Protein AF-A0A7S3I6U4-F1 (afdb_monomer_lite)

Structure (mmCIF, N/CA/C/O backbone):
data_AF-A0A7S3I6U4-F1
#
_entry.id   AF-A0A7S3I6U4-F1
#
loop_
_atom_site.group_PDB
_atom_site.id
_atom_site.type_symbol
_atom_site.label_atom_id
_atom_site.label_alt_id
_atom_site.label_comp_id
_atom_site.label_asym_id
_atom_site.label_entity_id
_atom_site.label_seq_id
_atom_site.pdbx_PDB_ins_code
_atom_site.Cartn_x
_atom_site.Cartn_y
_atom_site.Cartn_z
_atom_site.occupancy
_atom_site.B_iso_or_equiv
_atom_site.auth_seq_id
_atom_site.auth_comp_id
_atom_site.auth_asym_id
_atom_site.auth_atom_id
_atom_site.pdbx_PDB_model_num
ATOM 1 N N . GLN A 1 1 ? 22.458 -13.973 -32.926 1.00 53.72 1 GLN A N 1
ATOM 2 C CA . GLN A 1 1 ? 21.016 -14.304 -32.856 1.00 53.72 1 GLN A CA 1
ATOM 3 C C . GLN A 1 1 ? 20.580 -14.826 -31.483 1.00 53.72 1 GLN A C 1
ATOM 5 O O . GLN A 1 1 ? 19.809 -14.136 -30.838 1.00 53.72 1 GLN A O 1
ATOM 10 N N . MET A 1 2 ? 21.069 -15.968 -30.968 1.00 37.53 2 MET A N 1
ATOM 11 C CA . MET A 1 2 ? 20.664 -16.450 -29.623 1.00 37.53 2 MET A CA 1
ATOM 12 C C . MET A 1 2 ? 21.196 -15.577 -28.468 1.00 37.53 2 MET A C 1
ATOM 14 O O . MET A 1 2 ? 20.478 -15.304 -27.516 1.00 37.53 2 MET A O 1
ATOM 18 N N . LYS A 1 3 ? 22.441 -15.091 -28.573 1.00 44.31 3 LYS A N 1
ATOM 19 C CA . LYS A 1 3 ? 23.032 -14.153 -27.602 1.00 44.31 3 LYS A CA 1
ATOM 20 C C . LYS A 1 3 ? 22.334 -12.788 -27.605 1.00 44.31 3 LYS A C 1
ATOM 22 O O . LYS A 1 3 ? 22.143 -12.222 -26.539 1.00 44.31 3 LYS A O 1
ATOM 27 N N . ASP A 1 4 ? 21.890 -12.324 -28.772 1.00 45.97 4 ASP A N 1
ATOM 28 C CA . ASP A 1 4 ? 21.165 -11.053 -28.923 1.00 45.97 4 ASP A CA 1
ATOM 29 C C . ASP A 1 4 ? 19.728 -11.163 -28.396 1.00 45.97 4 ASP A C 1
ATOM 31 O O . ASP A 1 4 ? 19.246 -10.251 -27.738 1.00 45.97 4 ASP A O 1
ATOM 35 N N . LEU A 1 5 ? 19.072 -12.315 -28.587 1.00 40.16 5 LEU A N 1
ATOM 36 C CA . LEU A 1 5 ? 17.789 -12.617 -27.945 1.00 40.16 5 LEU A CA 1
ATOM 37 C C . LEU A 1 5 ? 17.926 -12.659 -26.421 1.00 40.16 5 LEU A C 1
ATOM 39 O O . LEU A 1 5 ? 17.099 -12.082 -25.732 1.00 40.16 5 LEU A O 1
ATOM 43 N N . ILE A 1 6 ? 18.983 -13.276 -25.882 1.0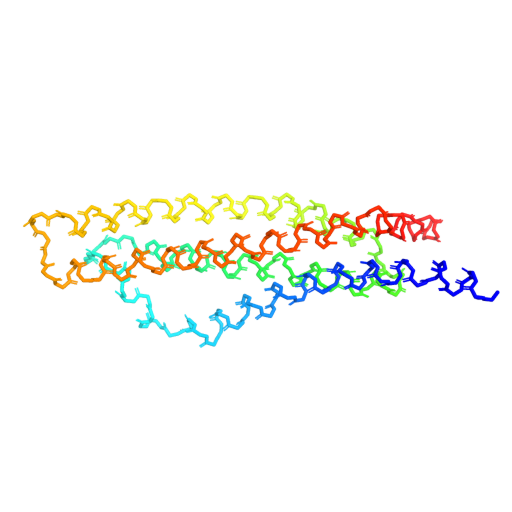0 51.94 6 ILE A N 1
ATOM 44 C CA . ILE A 1 6 ? 19.258 -13.286 -24.433 1.00 51.94 6 ILE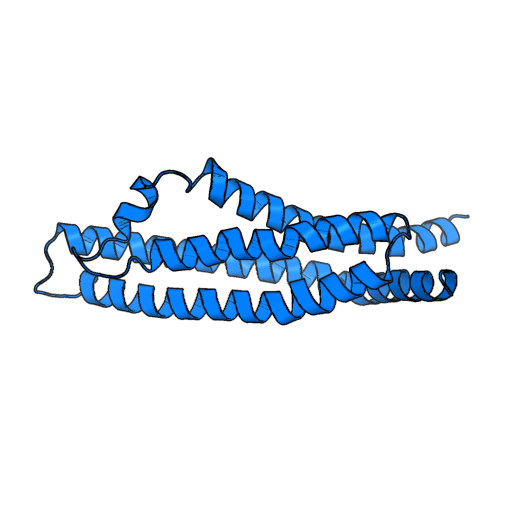 A CA 1
ATOM 45 C C . ILE A 1 6 ? 19.583 -11.875 -23.910 1.00 51.94 6 ILE A C 1
ATOM 47 O O . ILE A 1 6 ? 19.188 -11.542 -22.793 1.00 51.94 6 ILE A O 1
ATOM 51 N N . ALA A 1 7 ? 20.272 -11.043 -24.697 1.00 54.19 7 ALA A N 1
ATOM 52 C CA . ALA A 1 7 ? 20.582 -9.656 -24.349 1.00 54.19 7 ALA A CA 1
ATOM 53 C C . ALA A 1 7 ? 19.336 -8.755 -24.362 1.00 54.19 7 ALA A C 1
ATOM 55 O O . ALA A 1 7 ? 19.174 -7.952 -23.451 1.00 54.19 7 ALA A O 1
ATOM 56 N N . LEU A 1 8 ? 18.422 -8.941 -25.322 1.00 53.25 8 LEU A N 1
ATOM 57 C CA . LEU A 1 8 ? 17.151 -8.211 -25.416 1.00 53.25 8 LEU A CA 1
ATOM 58 C C . LEU A 1 8 ? 16.125 -8.668 -24.360 1.00 53.25 8 LEU A C 1
ATOM 60 O O . LEU A 1 8 ? 15.325 -7.869 -23.877 1.00 53.25 8 LEU A O 1
ATOM 64 N N . ASN A 1 9 ? 16.156 -9.947 -23.964 1.00 61.38 9 ASN A N 1
ATOM 65 C CA . ASN A 1 9 ? 15.190 -10.503 -23.010 1.00 61.38 9 ASN A CA 1
ATOM 66 C C . ASN A 1 9 ? 15.390 -9.967 -21.583 1.00 61.38 9 ASN A C 1
ATOM 68 O O . ASN A 1 9 ? 14.439 -9.917 -20.811 1.00 61.38 9 ASN A O 1
ATOM 72 N N . LYS A 1 10 ? 16.612 -9.554 -21.217 1.00 76.19 10 LYS A N 1
ATOM 73 C CA . LYS A 1 10 ? 16.929 -9.085 -19.858 1.00 76.19 10 LYS A CA 1
ATOM 74 C C . LYS A 1 10 ? 16.306 -7.714 -19.534 1.00 76.19 10 LYS A C 1
ATOM 76 O O . LYS A 1 10 ? 15.603 -7.643 -18.527 1.00 76.19 10 LYS A O 1
ATOM 81 N N . PRO A 1 11 ? 16.462 -6.660 -20.363 1.00 82.44 11 PRO A N 1
ATOM 82 C CA . PRO A 1 11 ? 15.783 -5.378 -20.159 1.00 82.44 11 PRO A CA 1
ATOM 83 C C . PRO A 1 11 ? 14.262 -5.496 -20.149 1.00 82.44 11 PRO A C 1
ATOM 85 O O . PRO A 1 11 ? 13.615 -4.975 -19.244 1.00 82.44 11 PRO A O 1
ATOM 88 N N . MET A 1 12 ? 13.687 -6.228 -21.109 1.00 85.81 12 MET A N 1
ATOM 89 C CA . MET A 1 12 ? 12.233 -6.385 -21.202 1.00 85.81 12 MET A CA 1
ATOM 90 C C . MET A 1 12 ? 11.663 -7.126 -19.986 1.00 85.81 12 MET A C 1
ATOM 92 O O . MET A 1 12 ? 10.634 -6.725 -19.446 1.00 85.81 12 MET A O 1
ATOM 96 N N . LEU A 1 13 ? 12.350 -8.170 -19.512 1.00 88.50 13 LEU A N 1
ATOM 97 C CA . LEU A 1 13 ? 11.942 -8.907 -18.320 1.00 88.50 13 LEU A CA 1
ATOM 98 C C . LEU A 1 13 ? 12.057 -8.049 -17.054 1.00 88.50 13 LEU A C 1
ATOM 100 O O . LEU A 1 13 ? 11.149 -8.079 -16.227 1.00 88.50 13 LEU A O 1
ATOM 104 N N . SER A 1 14 ? 13.102 -7.229 -16.923 1.00 91.88 14 SER A N 1
ATOM 105 C CA . SER A 1 14 ? 13.226 -6.294 -15.798 1.00 91.88 14 SER A CA 1
ATOM 106 C C . SER A 1 14 ? 12.161 -5.194 -15.823 1.00 91.88 14 SER A C 1
ATOM 108 O O . SER A 1 14 ? 11.550 -4.917 -14.793 1.00 91.88 14 SER A O 1
ATOM 110 N N . GLN A 1 15 ? 11.859 -4.614 -16.990 1.00 93.56 15 GLN A N 1
ATOM 111 C CA . GLN A 1 15 ? 10.747 -3.664 -17.131 1.00 93.56 15 GLN A CA 1
ATOM 112 C C . GLN A 1 15 ? 9.397 -4.324 -16.802 1.00 93.56 15 GLN A C 1
ATOM 114 O O . GLN A 1 15 ? 8.547 -3.714 -16.149 1.00 93.56 15 GLN A O 1
ATOM 119 N N . GLY A 1 16 ? 9.215 -5.585 -17.203 1.00 93.31 16 GLY A N 1
ATOM 120 C CA . GLY A 1 16 ? 8.046 -6.392 -16.861 1.00 93.31 16 GLY A CA 1
ATOM 121 C C . GLY A 1 16 ? 7.931 -6.684 -15.363 1.00 93.31 16 GLY A C 1
ATOM 122 O O . GLY A 1 16 ? 6.834 -6.601 -14.819 1.00 93.31 16 GLY A O 1
ATOM 123 N N . ALA A 1 17 ? 9.041 -6.963 -14.677 1.00 94.56 17 ALA A N 1
ATOM 124 C CA . ALA A 1 17 ? 9.061 -7.199 -13.234 1.00 94.56 17 ALA A CA 1
ATOM 125 C C . ALA A 1 17 ? 8.626 -5.953 -12.446 1.00 94.56 17 ALA A C 1
ATOM 127 O O . ALA A 1 17 ? 7.768 -6.044 -11.568 1.00 94.56 17 ALA A O 1
ATOM 128 N N . PHE A 1 18 ? 9.144 -4.776 -12.810 1.00 96.75 18 PHE A N 1
ATOM 129 C CA . PHE A 1 18 ? 8.728 -3.505 -12.207 1.00 96.75 18 PHE A CA 1
ATOM 130 C C . PHE A 1 18 ? 7.253 -3.200 -12.499 1.00 96.75 18 PHE A C 1
ATOM 132 O O . PHE A 1 18 ? 6.512 -2.795 -11.600 1.00 96.75 18 PHE A O 1
ATOM 139 N N . LEU A 1 19 ? 6.794 -3.455 -13.731 1.00 96.81 19 LEU A N 1
ATOM 140 C CA . LEU A 1 19 ? 5.385 -3.287 -14.092 1.00 96.81 19 LEU A CA 1
ATOM 141 C C . LEU A 1 19 ? 4.478 -4.216 -13.278 1.00 96.81 19 LEU A C 1
ATOM 143 O O . LEU A 1 19 ? 3.442 -3.776 -12.784 1.00 96.81 19 LEU A O 1
ATOM 147 N N . LEU A 1 20 ? 4.872 -5.480 -13.106 1.00 96.06 20 LEU A N 1
ATOM 148 C CA . LEU A 1 20 ? 4.123 -6.466 -12.331 1.00 96.06 20 LEU A CA 1
ATOM 149 C C . LEU A 1 20 ? 3.957 -6.020 -10.877 1.00 96.06 20 LEU A C 1
ATOM 151 O O . LEU A 1 20 ? 2.849 -6.089 -10.351 1.00 96.06 20 LEU A O 1
ATOM 155 N N . VAL A 1 21 ? 5.025 -5.521 -10.249 1.00 96.00 21 VAL A N 1
ATOM 156 C CA . VAL A 1 21 ? 4.969 -4.993 -8.879 1.00 96.00 21 VAL A CA 1
ATOM 157 C C . VAL A 1 21 ? 3.989 -3.827 -8.780 1.00 96.00 21 VAL A C 1
ATOM 159 O O . VAL A 1 21 ? 3.133 -3.815 -7.893 1.00 96.00 21 VAL A O 1
ATOM 162 N N . ALA A 1 22 ? 4.073 -2.866 -9.702 1.00 97.31 22 ALA A N 1
ATOM 163 C CA . ALA A 1 22 ? 3.182 -1.711 -9.693 1.00 97.31 22 ALA A CA 1
ATOM 164 C C . ALA A 1 22 ? 1.714 -2.124 -9.896 1.00 97.31 22 ALA A C 1
ATOM 166 O O . ALA A 1 22 ? 0.843 -1.725 -9.123 1.00 97.31 22 ALA A O 1
ATOM 167 N N . LEU A 1 23 ? 1.438 -2.982 -10.882 1.00 97.12 23 LEU A N 1
ATOM 168 C CA . LEU A 1 23 ? 0.087 -3.473 -11.159 1.00 97.12 23 LEU A CA 1
ATOM 169 C C . LEU A 1 23 ? -0.475 -4.310 -10.011 1.00 97.12 23 LEU A C 1
ATOM 171 O O . LEU A 1 23 ? -1.652 -4.164 -9.686 1.00 97.12 23 LEU A O 1
ATOM 175 N N . TRP A 1 24 ? 0.340 -5.156 -9.378 1.00 95.25 24 TRP A N 1
ATOM 176 C CA . TRP A 1 24 ? -0.111 -5.964 -8.249 1.00 95.25 24 TRP A CA 1
ATOM 177 C C . TRP A 1 24 ? -0.590 -5.091 -7.089 1.00 95.25 24 TRP A C 1
ATOM 179 O O . TRP A 1 24 ? -1.672 -5.331 -6.558 1.00 95.25 24 TRP A O 1
ATOM 189 N N . ASN A 1 25 ? 0.144 -4.024 -6.759 1.00 95.00 25 ASN A N 1
ATOM 190 C CA . ASN A 1 25 ? -0.277 -3.073 -5.728 1.00 95.00 25 ASN A CA 1
ATOM 191 C C . ASN A 1 25 ? -1.591 -2.376 -6.084 1.00 95.00 25 ASN A C 1
ATOM 193 O O . ASN A 1 25 ? -2.467 -2.250 -5.230 1.00 95.00 25 ASN A O 1
ATOM 197 N N . VAL A 1 26 ? -1.767 -1.971 -7.346 1.00 97.12 26 VAL A N 1
ATOM 198 C CA . VAL A 1 26 ? -3.025 -1.365 -7.812 1.00 97.12 26 VAL A CA 1
ATOM 199 C C . VAL A 1 26 ? -4.189 -2.347 -7.692 1.00 97.12 26 VAL A C 1
ATOM 201 O O . VAL A 1 26 ? -5.253 -1.983 -7.190 1.00 97.12 26 VAL A O 1
ATOM 204 N N . ILE A 1 27 ? -3.998 -3.593 -8.132 1.00 95.50 27 ILE A N 1
ATOM 205 C CA . ILE A 1 27 ? -5.035 -4.630 -8.098 1.00 95.50 27 ILE A CA 1
ATOM 206 C C . ILE A 1 27 ? -5.401 -4.970 -6.655 1.00 95.50 27 ILE A C 1
ATOM 208 O O . ILE A 1 27 ? -6.586 -4.980 -6.320 1.00 95.50 27 ILE A O 1
ATOM 212 N N . TYR A 1 28 ? -4.406 -5.215 -5.801 1.00 93.38 28 TYR A N 1
ATOM 213 C CA . TYR A 1 28 ? -4.615 -5.541 -4.394 1.00 93.38 28 TYR A CA 1
ATOM 214 C C . TYR A 1 28 ? -5.336 -4.397 -3.671 1.00 93.38 28 TYR A C 1
ATOM 216 O O . TYR A 1 28 ? -6.432 -4.592 -3.138 1.00 93.38 28 TYR A O 1
ATOM 224 N N . ALA A 1 29 ? -4.790 -3.179 -3.736 1.00 95.50 29 ALA A N 1
ATOM 225 C CA . ALA A 1 29 ? -5.369 -2.027 -3.056 1.00 95.50 29 ALA A CA 1
ATOM 226 C C . ALA A 1 29 ? -6.769 -1.689 -3.589 1.00 95.50 29 ALA A C 1
ATOM 228 O O . ALA A 1 29 ? -7.688 -1.432 -2.810 1.00 95.50 29 ALA A O 1
ATOM 229 N N . GLY A 1 30 ? -6.969 -1.755 -4.908 1.00 95.81 30 GLY A N 1
ATOM 230 C CA . GLY A 1 30 ? -8.263 -1.515 -5.541 1.00 95.81 30 GLY A CA 1
ATOM 231 C C . GLY A 1 30 ? -9.312 -2.559 -5.155 1.00 95.81 30 GLY A C 1
ATOM 232 O O . GLY A 1 30 ? -10.448 -2.203 -4.833 1.00 95.81 30 GLY A O 1
ATOM 233 N N . ALA A 1 31 ? -8.946 -3.843 -5.127 1.00 95.19 31 ALA A N 1
ATOM 234 C CA . ALA A 1 31 ? -9.853 -4.909 -4.711 1.00 95.19 31 ALA A CA 1
ATOM 235 C C . ALA A 1 31 ? -10.292 -4.731 -3.251 1.00 95.19 31 ALA A C 1
ATOM 237 O O . ALA A 1 31 ? -11.484 -4.826 -2.946 1.00 95.19 31 ALA A O 1
ATOM 238 N N . TYR A 1 32 ? -9.369 -4.409 -2.347 1.00 93.12 32 TYR A N 1
ATOM 239 C CA . TYR A 1 32 ? -9.718 -4.175 -0.947 1.00 93.12 32 TYR A CA 1
ATOM 240 C C . TYR A 1 32 ? -10.546 -2.899 -0.763 1.00 93.12 32 TYR A C 1
ATOM 242 O O . TYR A 1 32 ? -11.612 -2.964 -0.148 1.00 93.12 32 TYR A O 1
ATOM 250 N N . ALA A 1 33 ? -10.140 -1.775 -1.360 1.00 94.12 33 ALA A N 1
ATOM 251 C CA . ALA A 1 33 ? -10.836 -0.495 -1.212 1.00 94.12 33 ALA A CA 1
ATOM 252 C C . ALA A 1 33 ? -12.267 -0.532 -1.763 1.00 94.12 33 ALA A C 1
ATOM 254 O O . ALA A 1 33 ? -13.201 -0.048 -1.120 1.00 94.12 33 ALA A O 1
ATOM 255 N N . PHE A 1 34 ? -12.446 -1.108 -2.954 1.00 94.38 34 PHE A N 1
ATOM 256 C CA . PHE A 1 34 ? -13.701 -0.991 -3.697 1.00 94.38 34 PHE A CA 1
ATOM 257 C C . PHE A 1 34 ? -14.604 -2.219 -3.572 1.00 94.38 34 PHE A C 1
ATOM 259 O O . PHE A 1 34 ? -15.823 -2.090 -3.714 1.00 94.38 34 PHE A O 1
ATOM 266 N N . ARG A 1 35 ? -14.053 -3.401 -3.264 1.00 92.25 35 ARG A N 1
ATOM 267 C CA . ARG A 1 35 ? -14.825 -4.651 -3.194 1.00 92.25 35 ARG A CA 1
ATOM 268 C C . ARG A 1 35 ? -14.907 -5.227 -1.786 1.00 92.25 35 ARG A C 1
ATOM 270 O O . ARG A 1 35 ? -16.017 -5.412 -1.293 1.00 92.25 35 ARG A O 1
ATOM 277 N N . TYR A 1 36 ? -13.776 -5.534 -1.154 1.00 90.38 36 TYR A N 1
ATOM 278 C CA . TYR A 1 36 ? -13.783 -6.320 0.088 1.00 90.38 36 TYR A CA 1
ATOM 279 C C . TYR A 1 36 ? -14.072 -5.492 1.344 1.00 90.38 36 TYR A C 1
ATOM 281 O O . TYR A 1 36 ? -14.703 -5.999 2.268 1.00 90.38 36 TYR A O 1
ATOM 289 N N . ARG A 1 37 ? -13.683 -4.212 1.365 1.00 90.19 37 ARG A N 1
ATOM 290 C CA . ARG A 1 37 ? -13.813 -3.322 2.536 1.00 90.19 37 ARG A CA 1
ATOM 291 C C . ARG A 1 37 ? -14.595 -2.040 2.248 1.00 90.19 37 ARG A C 1
ATOM 293 O O . ARG A 1 37 ? -14.532 -1.077 3.008 1.00 90.19 37 ARG A O 1
ATOM 300 N N . SER A 1 38 ? -15.367 -2.025 1.161 1.00 86.62 38 SER A N 1
ATOM 301 C CA . SER A 1 38 ? -16.160 -0.856 0.758 1.00 86.62 38 SER A CA 1
ATOM 302 C C . SER A 1 38 ? -17.396 -0.626 1.631 1.00 86.62 38 SER A C 1
ATOM 304 O O . SER A 1 38 ? -17.893 0.497 1.726 1.00 86.62 38 SER A O 1
ATOM 306 N N . LYS A 1 39 ? -17.898 -1.667 2.307 1.00 85.94 39 LYS A N 1
ATOM 307 C CA . LYS A 1 39 ? -19.036 -1.542 3.223 1.00 85.94 39 LYS A CA 1
ATOM 308 C C . LYS A 1 39 ? -18.607 -0.874 4.524 1.00 85.94 39 LYS A C 1
ATOM 310 O O . LYS A 1 39 ? -17.683 -1.332 5.188 1.00 85.94 39 LYS A O 1
ATOM 315 N N . SER A 1 40 ? -19.356 0.142 4.953 1.00 74.88 40 SER A N 1
ATOM 316 C CA . SER A 1 40 ? -19.105 0.832 6.224 1.00 74.88 40 SER A CA 1
ATOM 317 C C . SER A 1 40 ? -19.140 -0.103 7.433 1.00 74.88 40 SER A C 1
ATOM 319 O O . SER A 1 40 ? -18.403 0.133 8.384 1.00 74.88 40 SER A O 1
ATOM 321 N N . SER A 1 41 ? -19.949 -1.167 7.369 1.00 87.75 41 SER A N 1
ATOM 322 C CA . SER A 1 41 ? -20.094 -2.151 8.444 1.00 87.75 41 SER A CA 1
ATOM 323 C C . SER A 1 41 ? -18.835 -2.975 8.699 1.00 87.75 41 SER A C 1
ATOM 325 O O . SER A 1 41 ? -18.682 -3.519 9.785 1.00 87.75 41 SER A O 1
ATOM 327 N N . PHE A 1 42 ? -17.923 -3.072 7.724 1.00 87.75 42 PHE A N 1
ATOM 328 C CA . PHE A 1 42 ? -16.651 -3.772 7.913 1.00 87.75 42 PHE A CA 1
ATOM 329 C C . PHE A 1 42 ? -15.855 -3.159 9.073 1.00 87.75 42 PHE A C 1
ATOM 331 O O . PHE A 1 42 ? -15.335 -3.867 9.926 1.00 87.75 42 PHE A O 1
ATOM 338 N N . TYR A 1 43 ? -15.836 -1.828 9.154 1.00 92.62 43 TYR A N 1
ATOM 339 C CA . TYR A 1 43 ? -15.070 -1.104 10.162 1.00 92.62 43 TYR A CA 1
ATOM 340 C C . TYR A 1 43 ? -15.785 -0.962 11.506 1.00 92.62 43 TYR A C 1
ATOM 342 O O . TYR A 1 43 ? -15.230 -0.349 12.418 1.00 92.62 43 TYR A O 1
ATOM 350 N N . ASP A 1 44 ? -16.999 -1.495 11.661 1.00 92.25 44 ASP A N 1
ATOM 351 C CA . ASP A 1 44 ? -17.735 -1.387 12.924 1.00 92.25 44 ASP A CA 1
ATOM 352 C C . ASP A 1 44 ? -17.008 -2.094 14.073 1.00 92.25 44 ASP A C 1
ATOM 354 O O . ASP A 1 44 ? -17.091 -1.638 15.210 1.00 92.25 44 ASP A O 1
ATOM 358 N N . ILE A 1 45 ? -16.214 -3.124 13.769 1.00 91.81 45 ILE A N 1
ATOM 359 C CA . ILE A 1 45 ? -15.368 -3.821 14.748 1.00 91.81 45 ILE A CA 1
ATOM 360 C C . ILE A 1 45 ? -14.317 -2.898 15.385 1.00 91.81 45 ILE A C 1
ATOM 362 O O . ILE A 1 45 ? -14.000 -3.060 16.557 1.00 91.81 45 ILE A O 1
ATOM 366 N N . GLY A 1 46 ? -13.850 -1.880 14.654 1.00 90.88 46 GLY A N 1
ATOM 367 C CA . GLY A 1 46 ? -12.880 -0.893 15.138 1.00 90.88 46 GLY A CA 1
ATOM 368 C C . GLY A 1 46 ? -13.501 0.256 15.939 1.00 90.88 46 GLY A C 1
ATOM 369 O O . GLY A 1 46 ? -12.812 1.228 16.252 1.00 90.88 46 GLY A O 1
ATOM 370 N N . LYS A 1 47 ? -14.807 0.207 16.239 1.00 92.75 47 LYS A N 1
ATOM 371 C CA . LYS A 1 47 ? -15.498 1.209 17.066 1.00 92.75 47 LYS A CA 1
ATOM 372 C C . LYS A 1 47 ? -15.413 0.817 18.541 1.00 92.75 47 LYS A C 1
ATOM 374 O O . LYS A 1 47 ? -16.294 0.146 19.071 1.00 92.75 47 LYS A O 1
ATOM 379 N N . LEU A 1 48 ? -14.357 1.268 19.209 1.00 91.25 48 LEU A N 1
ATOM 380 C CA . LEU A 1 48 ? -14.057 0.892 20.599 1.00 91.25 48 LEU A CA 1
ATOM 381 C C . LEU A 1 48 ? -14.709 1.798 21.664 1.00 91.25 48 LEU A C 1
ATOM 383 O O . LEU A 1 48 ? -14.621 1.536 22.864 1.00 91.25 48 LEU A O 1
ATOM 387 N N . GLY A 1 49 ? -15.436 2.823 21.220 1.00 84.38 49 GLY A N 1
ATOM 388 C CA . GLY A 1 49 ? -16.221 3.735 22.044 1.00 84.38 49 GLY A CA 1
ATOM 389 C C . GLY A 1 49 ? -17.024 4.703 21.173 1.00 84.38 49 GLY A C 1
ATOM 390 O O . GLY A 1 49 ? -16.771 4.827 19.976 1.00 84.38 49 GLY A O 1
ATOM 391 N N . ALA A 1 50 ? -18.003 5.398 21.760 1.00 78.25 50 ALA A N 1
ATOM 392 C CA . ALA A 1 50 ? -18.907 6.282 21.011 1.00 78.25 50 ALA A CA 1
ATOM 393 C C . ALA A 1 50 ? -18.197 7.484 20.356 1.00 78.25 50 ALA A C 1
ATOM 395 O O . ALA A 1 50 ? -18.624 7.936 19.299 1.00 78.25 50 ALA A O 1
ATOM 396 N N . ASN A 1 51 ? -17.107 7.964 20.964 1.00 81.12 51 ASN A N 1
ATOM 397 C CA . ASN A 1 51 ? -16.335 9.128 20.512 1.00 81.12 51 ASN A CA 1
ATOM 398 C C . ASN A 1 51 ? -14.846 8.800 20.314 1.00 81.12 51 ASN A C 1
ATOM 400 O O . ASN A 1 51 ? -14.004 9.694 20.348 1.00 81.12 51 ASN A O 1
ATOM 404 N N . GLU A 1 52 ? -14.507 7.519 20.168 1.00 87.12 52 GLU A N 1
ATOM 405 C CA . GLU A 1 52 ? -13.122 7.095 19.973 1.00 87.12 52 GLU A CA 1
ATOM 406 C C . GLU A 1 52 ? -12.781 7.026 18.484 1.00 87.12 52 GLU A C 1
ATOM 408 O O . GLU A 1 52 ? -13.611 6.667 17.643 1.00 87.12 52 GLU A O 1
ATOM 413 N N . THR A 1 53 ? -11.540 7.376 18.152 1.00 94.31 53 THR A N 1
ATOM 414 C CA . THR A 1 53 ? -11.033 7.277 16.785 1.00 94.31 53 THR A CA 1
ATOM 415 C C . THR A 1 53 ? -11.017 5.817 16.344 1.00 94.31 53 THR A C 1
ATOM 417 O O . THR A 1 53 ? -10.398 4.966 16.978 1.00 94.31 53 THR A O 1
ATOM 420 N N . ASN A 1 54 ? -11.648 5.527 15.208 1.00 95.06 54 ASN A N 1
ATOM 421 C CA . ASN A 1 54 ? -11.569 4.213 14.579 1.00 95.06 54 ASN A CA 1
ATOM 422 C C . ASN A 1 54 ? -10.254 4.095 13.795 1.00 95.06 54 ASN A C 1
ATOM 424 O O . ASN A 1 54 ? -10.202 4.349 12.587 1.00 95.06 54 ASN A O 1
ATOM 428 N N . TYR A 1 55 ? -9.181 3.747 14.505 1.00 96.12 55 TYR A N 1
ATOM 429 C CA . TYR A 1 55 ? -7.842 3.616 13.929 1.00 96.12 55 TYR A CA 1
ATOM 430 C C . TYR A 1 55 ? -7.747 2.506 12.886 1.00 96.12 55 TYR A C 1
ATOM 432 O O . TYR A 1 55 ? -6.986 2.652 11.930 1.00 96.12 55 TYR A O 1
ATOM 440 N N . LEU A 1 56 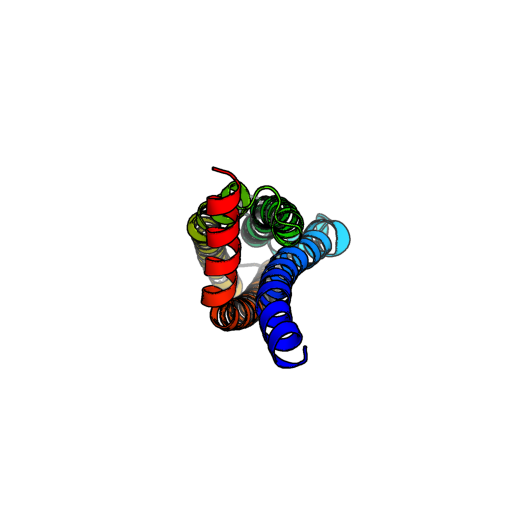? -8.552 1.445 13.008 1.00 95.50 56 LEU A N 1
ATOM 441 C CA . LEU A 1 56 ? -8.633 0.401 11.988 1.00 95.50 56 LEU A CA 1
ATOM 442 C C . LEU A 1 56 ? -9.074 0.998 10.649 1.00 95.50 56 LEU A C 1
ATOM 444 O O . LEU A 1 56 ? -8.385 0.857 9.645 1.00 95.50 56 LEU A O 1
ATOM 448 N N . LYS A 1 57 ? -10.179 1.748 10.648 1.00 95.44 57 LYS A N 1
ATOM 449 C CA . LYS A 1 57 ? -10.666 2.419 9.440 1.00 95.44 57 LYS A CA 1
ATOM 450 C C . LYS A 1 57 ? -9.678 3.440 8.907 1.00 95.44 57 LYS A C 1
ATOM 452 O O . LYS A 1 57 ? -9.433 3.481 7.707 1.00 95.44 57 LYS A O 1
ATOM 457 N N . LEU A 1 58 ? -9.154 4.287 9.787 1.00 95.94 58 LEU A N 1
ATOM 458 C CA . LEU A 1 58 ? -8.277 5.378 9.384 1.00 95.94 58 LEU A CA 1
ATOM 459 C C . LEU A 1 58 ? -6.986 4.852 8.743 1.00 95.94 58 LEU A C 1
ATOM 461 O O . LEU A 1 58 ? -6.629 5.284 7.648 1.00 95.94 58 LEU A O 1
ATOM 465 N N . SER A 1 59 ? -6.313 3.907 9.406 1.00 96.44 59 SER A N 1
ATOM 466 C CA . SER A 1 59 ? -5.072 3.314 8.899 1.00 96.44 59 SER A CA 1
ATOM 467 C C . SER A 1 59 ? -5.302 2.538 7.604 1.00 96.44 59 SER A C 1
ATOM 469 O O . SER A 1 59 ? -4.537 2.714 6.659 1.00 96.44 59 SER A O 1
ATOM 471 N N . ASP A 1 60 ? -6.381 1.757 7.509 1.00 95.44 60 ASP A N 1
ATOM 472 C CA . ASP A 1 60 ? -6.661 0.966 6.312 1.00 95.44 60 ASP A CA 1
ATOM 473 C C . ASP A 1 60 ? -7.044 1.838 5.111 1.00 95.44 60 ASP A C 1
ATOM 475 O O . ASP A 1 60 ? -6.596 1.597 3.994 1.00 95.44 60 ASP A O 1
ATOM 479 N N . GLN A 1 61 ? -7.799 2.921 5.322 1.00 95.44 61 GLN A N 1
ATOM 480 C CA . GLN A 1 61 ? -8.090 3.867 4.244 1.00 95.44 61 GLN A CA 1
ATOM 481 C C . GLN A 1 61 ? -6.819 4.555 3.736 1.00 95.44 61 GLN A C 1
ATOM 483 O O . GLN A 1 61 ? -6.626 4.649 2.524 1.00 95.44 61 GLN A O 1
ATOM 488 N N . ILE A 1 62 ? -5.929 4.994 4.630 1.00 96.56 62 ILE A N 1
ATOM 489 C CA . ILE A 1 62 ? -4.644 5.583 4.223 1.00 96.56 62 ILE A CA 1
ATOM 490 C C . ILE A 1 62 ? -3.778 4.545 3.506 1.00 96.56 62 ILE A C 1
ATOM 492 O O . ILE A 1 62 ? -3.176 4.870 2.483 1.00 96.56 62 ILE A O 1
ATOM 496 N N . ARG A 1 63 ? -3.756 3.293 3.976 1.00 95.44 63 ARG A N 1
ATOM 497 C CA . ARG A 1 63 ? -3.063 2.195 3.298 1.00 95.44 63 ARG A CA 1
ATOM 498 C C . ARG A 1 63 ? -3.579 2.029 1.872 1.00 95.44 63 ARG A C 1
ATOM 500 O O . ARG A 1 63 ? -2.831 2.211 0.919 1.00 95.44 63 ARG A O 1
ATOM 507 N N . LEU A 1 64 ? -4.864 1.748 1.709 1.00 95.88 64 LEU A N 1
ATOM 508 C CA . LEU A 1 64 ? -5.426 1.368 0.417 1.00 95.88 64 LEU A CA 1
ATOM 509 C C . LEU A 1 64 ? -5.436 2.531 -0.585 1.00 95.88 64 LEU A C 1
ATOM 511 O O . LEU A 1 64 ? -4.995 2.376 -1.723 1.00 95.88 64 LEU A O 1
ATOM 515 N N . TYR A 1 65 ? -5.890 3.719 -0.178 1.00 96.81 65 TYR A N 1
ATOM 516 C CA . TYR A 1 65 ? -5.918 4.873 -1.080 1.00 96.81 65 TYR A CA 1
ATOM 517 C C . TYR A 1 65 ? -4.530 5.473 -1.314 1.00 96.81 65 TYR A C 1
ATOM 519 O O . TYR A 1 65 ? -4.267 5.962 -2.411 1.00 96.81 65 TYR A O 1
ATOM 527 N N . GLY A 1 66 ? -3.629 5.399 -0.331 1.00 96.44 66 GLY A N 1
ATOM 528 C CA . GLY A 1 66 ? -2.231 5.795 -0.503 1.00 96.44 66 GLY A CA 1
ATOM 529 C C . GLY A 1 66 ? -1.497 4.890 -1.493 1.00 96.44 66 GLY A C 1
ATOM 530 O O . GLY A 1 66 ? -0.856 5.397 -2.412 1.00 96.44 66 GLY A O 1
ATOM 531 N N . ALA A 1 67 ? -1.687 3.569 -1.396 1.00 96.19 67 ALA A N 1
ATOM 532 C CA . ALA A 1 67 ? -1.159 2.620 -2.374 1.00 96.19 67 ALA A CA 1
ATOM 533 C C . ALA A 1 67 ? -1.673 2.922 -3.790 1.00 96.19 67 ALA A C 1
ATOM 535 O O . ALA A 1 67 ? -0.885 2.961 -4.730 1.00 96.19 67 ALA A O 1
ATOM 536 N N . LEU A 1 68 ? -2.969 3.210 -3.961 1.00 97.56 68 LEU A N 1
ATOM 537 C CA . LEU A 1 68 ? -3.513 3.609 -5.265 1.00 97.56 68 LEU A CA 1
ATOM 538 C C . LEU A 1 68 ? -2.902 4.924 -5.770 1.00 97.56 68 LEU A C 1
ATOM 540 O O . LEU A 1 68 ? -2.509 5.004 -6.932 1.00 97.56 68 LEU A O 1
ATOM 544 N N . ALA A 1 69 ? -2.781 5.938 -4.910 1.00 97.25 69 ALA A N 1
ATOM 545 C CA . ALA A 1 69 ? -2.204 7.230 -5.280 1.00 97.25 69 ALA A CA 1
ATOM 546 C C . ALA A 1 69 ? -0.737 7.121 -5.731 1.00 97.25 69 ALA A C 1
ATOM 548 O O . ALA A 1 69 ? -0.305 7.889 -6.588 1.00 97.25 69 ALA A O 1
ATOM 549 N N . ILE A 1 70 ? 0.013 6.159 -5.189 1.00 97.12 70 ILE A N 1
ATOM 550 C CA . ILE A 1 70 ? 1.409 5.897 -5.553 1.00 97.12 70 ILE A CA 1
ATOM 551 C C . ILE A 1 70 ? 1.496 4.996 -6.786 1.00 97.12 70 ILE A C 1
ATOM 553 O O . ILE A 1 70 ? 2.139 5.342 -7.775 1.00 97.12 70 ILE A O 1
ATOM 557 N N . PHE A 1 71 ? 0.860 3.828 -6.748 1.00 97.50 71 PHE A N 1
ATOM 558 C CA . PHE A 1 71 ? 1.125 2.775 -7.723 1.00 97.50 71 PHE A CA 1
ATOM 559 C C . PHE A 1 71 ? 0.316 2.902 -9.013 1.00 97.50 71 PHE A C 1
ATOM 561 O O . PHE A 1 71 ? 0.760 2.390 -10.038 1.00 97.50 71 PHE A O 1
ATOM 568 N N . VAL A 1 72 ? -0.805 3.635 -9.030 1.00 97.94 72 VAL A N 1
ATOM 569 C CA . VAL A 1 72 ? -1.498 3.955 -10.291 1.00 97.94 72 VAL A CA 1
ATOM 570 C C . VAL A 1 72 ? -0.591 4.765 -11.226 1.00 97.94 72 VAL A C 1
ATOM 572 O O . VAL A 1 72 ? -0.314 4.267 -12.319 1.00 97.94 72 VAL A O 1
ATOM 575 N N . PRO A 1 73 ? -0.064 5.949 -10.845 1.00 97.62 73 PRO A N 1
ATOM 576 C CA . PRO A 1 73 ? 0.825 6.697 -11.730 1.00 97.62 73 PRO A CA 1
ATOM 577 C C . PRO A 1 73 ? 2.111 5.927 -12.052 1.00 97.62 73 PRO A C 1
ATOM 579 O O . PRO A 1 73 ? 2.502 5.902 -13.215 1.00 97.62 73 PRO A O 1
ATOM 582 N N . VAL A 1 74 ? 2.711 5.229 -11.078 1.00 97.94 74 VAL A N 1
ATOM 583 C CA . VAL A 1 74 ? 3.913 4.402 -11.308 1.00 97.94 74 VAL A CA 1
ATOM 584 C C . VAL A 1 74 ? 3.649 3.293 -12.330 1.00 97.94 74 VAL A C 1
ATOM 586 O O . VAL A 1 74 ? 4.473 3.065 -13.209 1.00 97.94 74 VAL A O 1
ATOM 589 N N . SER A 1 75 ? 2.494 2.622 -12.280 1.00 97.94 75 SER A N 1
ATOM 590 C CA . SER A 1 75 ? 2.152 1.577 -13.257 1.00 97.94 75 SER A CA 1
ATOM 591 C C . SER A 1 75 ? 1.989 2.133 -14.673 1.00 97.94 75 SER A C 1
ATOM 593 O O . SER A 1 75 ? 2.442 1.512 -15.634 1.00 97.94 75 SER A O 1
ATOM 595 N N . ILE A 1 76 ? 1.404 3.328 -14.806 1.00 97.81 76 ILE A N 1
ATOM 596 C CA . ILE A 1 76 ? 1.226 4.001 -16.096 1.00 97.81 76 ILE A CA 1
ATOM 597 C C . ILE A 1 76 ? 2.588 4.399 -16.665 1.00 97.81 76 ILE A C 1
ATOM 599 O O . ILE A 1 76 ? 2.887 4.073 -17.812 1.00 97.81 76 ILE A O 1
ATOM 603 N N . THR A 1 77 ? 3.438 5.060 -15.875 1.00 96.56 77 THR A N 1
ATOM 604 C CA . THR A 1 77 ? 4.768 5.475 -16.346 1.00 96.56 77 THR A CA 1
ATOM 605 C C . THR A 1 77 ? 5.658 4.278 -16.655 1.00 96.56 77 THR A C 1
ATOM 607 O O . THR A 1 77 ? 6.398 4.311 -17.633 1.00 96.56 77 THR A O 1
ATOM 610 N N . GLN A 1 78 ? 5.543 3.195 -15.886 1.00 96.94 78 GLN A N 1
ATOM 611 C CA . GLN A 1 78 ? 6.301 1.968 -16.110 1.00 96.94 78 GLN A CA 1
ATOM 612 C C . GLN A 1 78 ? 5.856 1.248 -17.388 1.00 96.94 78 GLN A C 1
ATOM 614 O O . GLN A 1 78 ? 6.694 0.724 -18.121 1.00 96.94 78 GLN A O 1
ATOM 619 N N . LEU A 1 79 ? 4.555 1.261 -17.698 1.00 96.12 79 LEU A N 1
ATOM 620 C CA . LEU A 1 79 ? 4.040 0.748 -18.967 1.00 96.12 79 LEU A CA 1
ATOM 621 C C . LEU A 1 79 ? 4.557 1.572 -20.151 1.00 96.12 79 LEU A C 1
ATOM 623 O O . LEU A 1 79 ? 4.939 0.998 -21.164 1.00 96.12 79 LEU A O 1
ATOM 627 N N . LEU A 1 80 ? 4.602 2.901 -20.028 1.00 94.12 80 LEU A N 1
ATOM 628 C CA . LEU A 1 80 ? 5.174 3.765 -21.066 1.00 94.12 80 LEU A CA 1
ATOM 629 C C . LEU A 1 80 ? 6.674 3.489 -21.254 1.00 94.12 80 LEU A C 1
ATOM 631 O O . LEU A 1 80 ? 7.121 3.307 -22.388 1.00 94.12 80 LEU A O 1
ATOM 635 N N . ALA A 1 81 ? 7.425 3.361 -20.156 1.00 92.56 81 ALA A N 1
ATOM 636 C CA . ALA A 1 81 ? 8.861 3.090 -20.185 1.00 92.56 81 ALA A CA 1
ATOM 637 C C . ALA A 1 81 ? 9.205 1.712 -20.766 1.00 92.56 81 ALA A C 1
ATOM 639 O O . ALA A 1 81 ? 10.247 1.563 -21.403 1.00 92.56 81 ALA A O 1
ATOM 640 N N . LEU A 1 82 ? 8.319 0.719 -20.623 1.00 89.94 82 LEU A N 1
ATOM 641 C CA . LEU A 1 82 ? 8.452 -0.577 -21.299 1.00 89.94 82 LEU A CA 1
ATOM 642 C C . LEU A 1 82 ? 8.523 -0.424 -22.830 1.00 89.94 82 LEU A C 1
ATOM 644 O O . LEU A 1 82 ? 9.215 -1.197 -23.487 1.00 89.94 82 LEU A O 1
ATOM 648 N N . PHE A 1 83 ? 7.852 0.586 -23.390 1.00 88.62 83 PHE A N 1
ATOM 649 C CA . PHE A 1 83 ? 7.883 0.920 -24.818 1.00 88.62 83 PHE A CA 1
ATOM 650 C C . PHE A 1 83 ? 8.891 2.029 -25.160 1.00 88.62 83 PHE A C 1
ATOM 652 O O . PHE A 1 83 ? 8.829 2.599 -26.246 1.00 88.62 83 PHE A O 1
ATOM 659 N N . GLY A 1 84 ? 9.805 2.352 -24.240 1.00 85.69 84 GLY A N 1
ATOM 660 C CA . GLY A 1 84 ? 10.812 3.398 -24.426 1.00 85.69 84 GLY A CA 1
ATOM 661 C C . GLY A 1 84 ? 10.264 4.824 -24.345 1.00 85.69 84 GLY A C 1
ATOM 662 O O . GLY A 1 84 ? 10.992 5.762 -24.638 1.00 85.69 84 GLY A O 1
ATOM 663 N N . MET A 1 85 ? 9.005 5.015 -23.941 1.00 88.06 85 MET A N 1
ATOM 664 C CA . MET A 1 85 ? 8.403 6.340 -23.797 1.00 88.06 85 MET A CA 1
ATOM 665 C C . MET A 1 85 ? 8.511 6.839 -22.358 1.00 88.06 85 MET A C 1
ATOM 667 O O . MET A 1 85 ? 8.322 6.076 -21.413 1.00 88.06 85 MET A O 1
ATOM 671 N N . ALA A 1 86 ? 8.718 8.146 -22.183 1.00 90.06 86 ALA A N 1
ATOM 672 C CA . ALA A 1 86 ? 8.651 8.809 -20.877 1.00 90.06 86 ALA A CA 1
ATOM 673 C C . ALA A 1 86 ? 9.549 8.160 -19.795 1.00 90.06 86 ALA A C 1
ATOM 675 O O . ALA A 1 86 ? 9.199 8.140 -18.614 1.00 90.06 86 ALA A O 1
ATOM 676 N N . THR A 1 87 ? 10.721 7.653 -20.187 1.00 91.19 87 THR A N 1
ATOM 677 C CA . THR A 1 87 ? 11.691 6.976 -19.303 1.00 91.19 87 THR A CA 1
ATOM 678 C C . THR A 1 87 ? 12.143 7.874 -18.148 1.00 91.19 87 THR A C 1
ATOM 680 O O . THR A 1 87 ? 12.195 7.431 -17.001 1.00 91.19 87 THR A O 1
ATOM 683 N N . SER A 1 88 ? 12.344 9.170 -18.411 1.00 90.31 88 SER A N 1
ATOM 684 C CA . SER A 1 88 ? 12.627 10.181 -17.380 1.00 90.31 88 SER A CA 1
ATOM 685 C C . SER A 1 88 ? 11.530 10.273 -16.326 1.00 90.31 88 SER A C 1
ATOM 687 O O . SER A 1 88 ? 11.794 10.190 -15.124 1.00 90.31 88 SER A O 1
ATOM 689 N N . LEU A 1 89 ? 10.277 10.373 -16.775 1.00 93.31 89 LEU A N 1
ATOM 690 C CA . LEU A 1 89 ? 9.133 10.454 -15.878 1.00 93.31 89 LEU A CA 1
ATOM 691 C C . LEU A 1 89 ? 8.969 9.158 -15.080 1.00 93.31 89 LEU A C 1
ATOM 693 O O . LEU A 1 89 ? 8.625 9.210 -13.903 1.00 93.31 89 LEU A O 1
ATOM 697 N N . ASN A 1 90 ? 9.263 8.007 -15.688 1.00 95.75 90 ASN A N 1
ATOM 698 C CA . ASN A 1 90 ? 9.249 6.726 -14.998 1.00 95.75 90 ASN A CA 1
ATOM 699 C C . ASN A 1 90 ? 10.295 6.655 -13.880 1.00 95.75 90 ASN A C 1
ATOM 701 O O . ASN A 1 90 ? 9.958 6.290 -12.754 1.00 95.75 90 ASN A O 1
ATOM 705 N N . MET A 1 91 ? 11.538 7.068 -14.144 1.00 94.88 91 MET A N 1
ATOM 706 C CA . MET A 1 91 ? 12.573 7.131 -13.106 1.00 94.88 91 MET A CA 1
ATOM 707 C C . MET A 1 91 ? 12.174 8.072 -11.964 1.00 94.88 91 MET A C 1
ATOM 709 O O . MET A 1 91 ? 12.349 7.728 -10.794 1.00 94.88 91 MET A O 1
ATOM 713 N N . MET A 1 92 ? 11.578 9.225 -12.284 1.00 95.00 92 MET A N 1
ATOM 714 C CA . MET A 1 92 ? 11.050 10.145 -11.273 1.00 95.00 92 MET A CA 1
ATOM 715 C C . MET A 1 92 ? 9.899 9.530 -10.471 1.00 95.00 92 MET A C 1
ATOM 717 O O . MET A 1 92 ? 9.878 9.665 -9.250 1.00 95.00 92 MET A O 1
ATOM 721 N N . ALA A 1 93 ? 8.959 8.844 -11.120 1.00 97.00 93 ALA A N 1
ATOM 722 C CA . ALA A 1 93 ? 7.832 8.202 -10.451 1.00 97.00 93 ALA A CA 1
ATOM 723 C C . ALA A 1 93 ? 8.305 7.108 -9.481 1.00 97.00 93 ALA A C 1
ATOM 725 O O . ALA A 1 93 ? 7.878 7.086 -8.328 1.00 97.00 93 ALA A O 1
ATOM 726 N N . TRP A 1 94 ? 9.243 6.253 -9.892 1.00 96.81 94 TRP A N 1
ATOM 727 C CA . TRP A 1 94 ? 9.810 5.238 -9.001 1.00 96.81 94 TRP A CA 1
ATOM 728 C C . TRP A 1 94 ? 10.638 5.839 -7.864 1.00 96.81 94 TRP A C 1
ATOM 730 O O . TRP A 1 94 ? 10.496 5.407 -6.724 1.00 96.81 94 TRP A O 1
ATOM 740 N N . GLY A 1 95 ? 11.459 6.857 -8.130 1.00 95.44 95 GLY A N 1
ATOM 741 C CA . GLY A 1 95 ? 12.282 7.486 -7.094 1.00 95.44 95 GLY A CA 1
ATOM 742 C C . GLY A 1 95 ? 11.467 8.292 -6.076 1.00 95.44 95 GLY A C 1
ATOM 743 O O . GLY A 1 95 ? 11.658 8.157 -4.865 1.00 95.44 95 GLY A O 1
ATOM 744 N N . LEU A 1 96 ? 10.543 9.126 -6.556 1.00 95.94 96 LEU A N 1
ATOM 745 C CA . LEU A 1 96 ? 9.798 10.067 -5.719 1.00 95.94 96 LEU A CA 1
ATOM 746 C C . LEU A 1 96 ? 8.494 9.480 -5.182 1.00 95.94 96 LEU A C 1
ATOM 748 O O . LEU A 1 96 ? 8.221 9.649 -3.998 1.00 95.94 96 LEU A O 1
ATOM 752 N N . LEU A 1 97 ? 7.689 8.807 -6.013 1.00 96.00 97 LEU A N 1
ATOM 753 C CA . LEU A 1 97 ? 6.398 8.267 -5.572 1.00 96.00 97 LEU A CA 1
ATOM 754 C C . LEU A 1 97 ? 6.583 6.924 -4.873 1.00 96.00 97 LEU A C 1
ATOM 756 O O . LEU A 1 97 ? 6.243 6.813 -3.701 1.00 96.00 97 LEU A O 1
ATOM 760 N N . ALA A 1 98 ? 7.137 5.918 -5.558 1.00 94.75 98 ALA A N 1
ATOM 761 C CA . ALA A 1 98 ? 7.296 4.586 -4.969 1.00 94.75 98 ALA A CA 1
ATOM 762 C C . ALA A 1 98 ? 8.382 4.555 -3.881 1.00 94.75 98 ALA A C 1
ATOM 764 O O . ALA A 1 98 ? 8.180 3.941 -2.840 1.00 94.75 98 ALA A O 1
ATOM 765 N N . GLY A 1 99 ? 9.505 5.247 -4.094 1.00 93.56 99 GLY A N 1
ATOM 766 C CA . GLY A 1 99 ? 10.597 5.361 -3.129 1.00 93.56 99 GLY A CA 1
ATOM 767 C C . GLY A 1 99 ? 10.234 6.251 -1.939 1.00 93.56 99 GLY A C 1
ATOM 768 O O . GLY A 1 99 ? 9.800 5.765 -0.897 1.00 93.56 99 GLY A O 1
ATOM 769 N N . LEU A 1 100 ? 10.428 7.568 -2.068 1.00 94.94 100 LEU A N 1
ATOM 770 C CA . LEU A 1 100 ? 10.213 8.505 -0.953 1.00 94.94 100 LEU A CA 1
ATOM 771 C C . LEU A 1 100 ? 8.753 8.540 -0.473 1.00 94.94 100 LEU A C 1
ATOM 773 O O . LEU A 1 100 ? 8.496 8.449 0.729 1.00 94.94 100 LEU A O 1
ATOM 777 N N . GLY A 1 101 ? 7.800 8.654 -1.399 1.00 95.19 101 GLY A N 1
ATOM 778 C CA . GLY A 1 101 ? 6.370 8.673 -1.094 1.00 95.19 101 GLY A CA 1
ATOM 779 C C . GLY A 1 101 ? 5.903 7.377 -0.434 1.00 95.19 101 GLY A C 1
ATOM 780 O O . GLY A 1 101 ? 5.206 7.436 0.578 1.00 95.19 101 GLY A O 1
ATOM 781 N N . GLY A 1 102 ? 6.354 6.227 -0.940 1.00 94.19 102 GLY A N 1
ATOM 782 C CA . GLY A 1 102 ? 6.095 4.908 -0.365 1.00 94.19 102 GLY A CA 1
ATOM 783 C C . GLY A 1 102 ? 6.616 4.776 1.060 1.00 94.19 102 GLY A C 1
ATOM 784 O O . GLY A 1 102 ? 5.872 4.340 1.931 1.00 94.19 102 GLY A O 1
ATOM 785 N N . MET A 1 103 ? 7.838 5.238 1.342 1.00 93.69 103 MET A N 1
ATOM 786 C CA . MET A 1 103 ? 8.386 5.218 2.706 1.00 93.69 103 MET A CA 1
ATOM 787 C C . MET A 1 103 ? 7.571 6.074 3.686 1.00 93.69 103 MET A C 1
ATOM 789 O O . MET A 1 103 ? 7.263 5.625 4.790 1.00 93.69 103 MET A O 1
ATOM 793 N N . ILE A 1 104 ? 7.194 7.296 3.294 1.00 96.50 104 ILE A N 1
ATOM 794 C CA . ILE A 1 104 ? 6.381 8.188 4.142 1.00 96.50 104 ILE A CA 1
ATOM 795 C C . ILE A 1 104 ? 4.992 7.585 4.380 1.00 96.50 104 ILE A C 1
ATOM 797 O O . ILE A 1 104 ? 4.477 7.605 5.502 1.00 96.50 104 ILE A O 1
ATOM 801 N N . TRP A 1 105 ? 4.388 7.041 3.326 1.00 95.81 105 TRP A N 1
ATOM 802 C CA . TRP A 1 105 ? 3.098 6.365 3.385 1.00 95.81 105 TRP A CA 1
ATOM 803 C C . TRP A 1 105 ? 3.140 5.150 4.322 1.00 95.81 105 TRP A C 1
ATOM 805 O O . TRP A 1 105 ? 2.340 5.087 5.258 1.00 95.81 105 TRP A O 1
ATOM 815 N N . ALA A 1 106 ? 4.111 4.252 4.148 1.00 93.56 106 ALA A N 1
ATOM 816 C CA . ALA A 1 106 ? 4.287 3.065 4.982 1.00 93.56 106 ALA A CA 1
ATOM 817 C C . ALA A 1 106 ? 4.516 3.433 6.456 1.00 93.56 106 ALA A C 1
ATOM 819 O O . ALA A 1 106 ? 3.886 2.859 7.347 1.00 93.56 106 ALA A O 1
ATOM 820 N N . LEU A 1 107 ? 5.353 4.440 6.732 1.00 95.31 107 LEU A N 1
ATOM 821 C CA . LEU A 1 107 ? 5.571 4.940 8.091 1.00 95.31 107 LEU A CA 1
ATOM 822 C C . LEU A 1 107 ? 4.270 5.461 8.716 1.00 95.31 107 LEU A C 1
ATOM 824 O O . LEU A 1 107 ? 3.959 5.144 9.864 1.00 95.31 107 LEU A O 1
ATOM 828 N N . THR A 1 108 ? 3.489 6.231 7.957 1.00 96.62 108 THR A N 1
ATOM 829 C CA . THR A 1 108 ? 2.214 6.795 8.423 1.00 96.62 108 THR A CA 1
ATOM 830 C C . THR A 1 108 ? 1.218 5.692 8.782 1.00 96.62 108 THR A C 1
ATOM 832 O O . THR A 1 108 ? 0.604 5.741 9.851 1.00 96.62 108 THR A O 1
ATOM 835 N N . VAL A 1 109 ? 1.080 4.674 7.926 1.00 96.31 109 VAL A N 1
ATOM 836 C CA . VAL A 1 109 ? 0.214 3.512 8.186 1.00 96.31 109 VAL A CA 1
ATOM 837 C C . VAL A 1 109 ? 0.663 2.778 9.449 1.00 96.31 109 VAL A C 1
ATOM 839 O O . VAL A 1 109 ? -0.160 2.522 10.327 1.00 96.31 109 VAL A O 1
ATOM 842 N N . ASN A 1 110 ? 1.963 2.501 9.582 1.00 94.31 110 ASN A N 1
ATOM 843 C CA . ASN A 1 110 ? 2.513 1.797 10.739 1.00 94.31 110 ASN A CA 1
ATOM 844 C C . ASN A 1 110 ? 2.300 2.562 12.051 1.00 94.31 110 ASN A C 1
ATOM 846 O O . ASN A 1 110 ? 1.891 1.962 13.043 1.00 94.31 110 ASN A O 1
ATOM 850 N N . ILE A 1 111 ? 2.512 3.881 12.075 1.00 96.31 111 ILE A N 1
ATOM 851 C CA . ILE A 1 111 ? 2.257 4.701 13.271 1.00 96.31 111 ILE A CA 1
ATOM 852 C C . ILE A 1 111 ? 0.784 4.604 13.684 1.00 96.31 111 ILE A C 1
ATOM 854 O O . ILE A 1 111 ? 0.481 4.348 14.849 1.00 96.31 111 ILE A O 1
ATOM 858 N N . LEU A 1 112 ? -0.139 4.766 12.732 1.00 97.25 112 LEU A N 1
ATOM 859 C CA . LEU A 1 112 ? -1.575 4.705 13.016 1.00 97.25 112 LEU A CA 1
ATOM 860 C C . LEU A 1 112 ? -2.017 3.320 13.491 1.00 97.25 112 LEU A C 1
ATOM 862 O O . LEU A 1 112 ? -2.857 3.232 14.387 1.00 97.25 112 LEU A O 1
ATOM 866 N N . ARG A 1 113 ? -1.448 2.253 12.921 1.00 95.62 113 ARG A N 1
ATOM 867 C CA . ARG A 1 113 ? -1.711 0.881 13.363 1.00 95.62 113 ARG A CA 1
ATOM 868 C C . ARG A 1 113 ? -1.188 0.620 14.764 1.00 95.62 113 ARG A C 1
ATOM 870 O O . ARG A 1 113 ? -1.934 0.072 15.556 1.00 95.62 113 ARG A O 1
ATOM 877 N N . ASN A 1 114 ? 0.020 1.065 15.106 1.00 95.94 114 ASN A N 1
ATOM 878 C CA . ASN A 1 114 ? 0.556 0.900 16.462 1.00 95.94 114 ASN A CA 1
ATOM 879 C C . ASN A 1 114 ? -0.315 1.613 17.510 1.00 95.94 114 ASN A C 1
ATOM 881 O O . ASN A 1 114 ? -0.647 1.026 18.536 1.00 95.94 114 ASN A O 1
ATOM 885 N N . ILE A 1 115 ? -0.757 2.845 17.225 1.00 96.81 115 ILE A N 1
ATOM 886 C CA . ILE A 1 115 ? -1.683 3.577 18.106 1.00 96.81 115 ILE A CA 1
ATOM 887 C C . ILE A 1 115 ? -3.029 2.840 18.215 1.00 96.81 115 ILE A C 1
ATOM 889 O O . ILE A 1 115 ? -3.581 2.700 19.305 1.00 96.81 115 ILE A O 1
ATOM 893 N N . GLY A 1 116 ? -3.563 2.352 17.092 1.00 96.81 116 GLY A N 1
ATOM 894 C CA . GLY A 1 116 ? -4.809 1.587 17.069 1.00 96.81 116 GLY A CA 1
ATOM 895 C C . GLY A 1 116 ? -4.723 0.252 17.805 1.00 96.81 116 GLY A C 1
ATOM 896 O O . GLY A 1 116 ? -5.674 -0.131 18.486 1.00 96.81 116 GLY A O 1
ATOM 897 N N . TYR A 1 117 ? -3.588 -0.433 17.690 1.00 96.88 117 TYR A N 1
ATOM 898 C CA . TYR A 1 117 ? -3.304 -1.697 18.357 1.00 96.88 117 TYR A CA 1
ATOM 899 C C . TYR A 1 117 ? -3.270 -1.505 19.874 1.00 96.88 117 TYR A C 1
ATOM 901 O O . TYR A 1 117 ? -3.958 -2.225 20.589 1.00 96.88 117 TYR A O 1
ATOM 909 N N . ASP A 1 118 ? -2.565 -0.483 20.368 1.00 96.62 118 ASP A N 1
ATOM 910 C CA . ASP A 1 118 ? -2.515 -0.157 21.800 1.00 96.62 118 ASP A CA 1
ATOM 911 C C . ASP A 1 118 ? -3.901 0.209 22.367 1.00 96.62 118 ASP A C 1
ATOM 913 O O . ASP A 1 118 ? -4.310 -0.265 23.434 1.00 96.62 118 ASP A O 1
ATOM 917 N N . ALA A 1 119 ? -4.686 0.979 21.604 1.00 95.25 119 ALA A N 1
ATOM 918 C CA . ALA A 1 119 ? -6.062 1.307 21.969 1.00 95.25 119 ALA A CA 1
ATOM 919 C C . ALA A 1 119 ? -6.949 0.051 22.064 1.00 95.25 119 ALA A C 1
ATOM 921 O O . ALA A 1 119 ? -7.701 -0.104 23.029 1.00 95.25 119 ALA A O 1
ATOM 922 N N . ALA A 1 120 ? -6.848 -0.867 21.097 1.00 96.06 120 ALA A N 1
ATOM 923 C CA . ALA A 1 120 ? -7.584 -2.129 21.112 1.00 96.06 120 ALA A CA 1
ATOM 924 C C . ALA A 1 120 ? -7.127 -3.043 22.258 1.00 96.06 120 ALA A C 1
ATOM 926 O O . ALA A 1 120 ? -7.961 -3.539 23.016 1.00 96.06 120 ALA A O 1
ATOM 927 N N . TRP A 1 121 ? -5.819 -3.193 22.457 1.00 95.94 121 TRP A N 1
ATOM 928 C CA . TRP A 1 121 ? -5.241 -3.981 23.544 1.00 95.94 121 TRP A CA 1
ATOM 929 C C . TRP A 1 121 ? -5.745 -3.522 24.913 1.00 95.94 121 TRP A C 1
ATOM 931 O O . TRP A 1 121 ? -6.275 -4.315 25.695 1.00 95.94 121 TRP A O 1
ATOM 941 N N . THR A 1 122 ? -5.694 -2.213 25.164 1.00 94.88 122 THR A N 1
ATOM 942 C CA . THR A 1 122 ? -6.178 -1.612 26.413 1.00 94.88 122 THR A CA 1
ATOM 943 C C . THR A 1 122 ? -7.649 -1.942 26.677 1.00 94.88 122 THR A C 1
ATOM 945 O O . THR A 1 122 ? -8.040 -2.194 27.818 1.00 94.88 122 THR A O 1
ATOM 948 N N . LYS A 1 123 ? -8.492 -1.968 25.639 1.00 94.56 123 LYS A N 1
ATOM 949 C CA . LYS A 1 123 ? -9.924 -2.283 25.769 1.00 94.56 123 LYS A CA 1
ATOM 950 C C . LYS A 1 123 ? -10.188 -3.770 25.970 1.00 94.56 123 LYS A C 1
ATOM 952 O O . LYS A 1 123 ? -11.097 -4.109 26.728 1.00 94.56 123 LYS A O 1
ATOM 957 N N . ALA A 1 124 ? -9.407 -4.638 25.332 1.00 93.00 124 ALA A N 1
ATOM 958 C CA . ALA A 1 124 ? -9.508 -6.084 25.506 1.00 93.00 124 ALA A CA 1
ATOM 959 C C . ALA A 1 124 ? -9.186 -6.498 26.957 1.00 93.00 124 ALA A C 1
ATOM 961 O O . ALA A 1 124 ? -9.967 -7.222 27.583 1.00 93.00 124 ALA A O 1
ATOM 962 N N . GLU A 1 125 ? -8.112 -5.938 27.521 1.00 93.75 125 GLU A N 1
ATOM 963 C CA . GLU A 1 125 ? -7.619 -6.262 28.870 1.00 93.75 125 GLU A CA 1
ATOM 964 C C . GLU A 1 125 ? -8.294 -5.457 29.998 1.00 93.75 125 GLU A C 1
ATOM 966 O O . GLU A 1 125 ? -8.189 -5.785 31.180 1.00 93.75 125 GLU A O 1
ATOM 971 N N . SER A 1 126 ? -9.041 -4.405 29.664 1.00 90.44 126 SER A N 1
ATOM 972 C CA . SER A 1 126 ? -9.713 -3.546 30.644 1.00 90.44 126 SER A CA 1
ATOM 973 C C . SER A 1 126 ? -10.742 -4.311 31.486 1.00 90.44 126 SER A C 1
ATOM 975 O O . SER A 1 126 ? -11.632 -4.974 30.964 1.00 90.44 126 SER A O 1
ATOM 977 N N . THR A 1 127 ? -10.721 -4.162 32.810 1.00 88.56 127 THR A N 1
ATOM 978 C CA . THR A 1 127 ? -11.747 -4.737 33.707 1.00 88.56 127 THR A CA 1
ATOM 979 C C . THR A 1 127 ? -13.080 -3.983 33.680 1.00 88.56 127 THR A C 1
ATOM 981 O O . THR A 1 127 ? -14.085 -4.504 34.155 1.00 88.56 127 THR A O 1
ATOM 984 N N . THR A 1 128 ? -13.104 -2.773 33.116 1.00 89.69 128 THR A N 1
ATOM 985 C CA . THR A 1 128 ? -14.272 -1.877 33.088 1.00 89.69 128 THR A CA 1
ATOM 986 C C . THR A 1 128 ? -14.987 -1.852 31.738 1.00 89.69 128 THR A C 1
ATOM 988 O O . THR A 1 128 ? -16.116 -1.370 31.648 1.00 89.69 128 THR A O 1
ATOM 991 N N . SER A 1 129 ? -14.356 -2.373 30.683 1.00 89.19 129 SER A N 1
ATOM 992 C CA . SER A 1 129 ? -14.956 -2.457 29.350 1.00 89.19 129 SER A CA 1
ATOM 993 C C . SER A 1 129 ? -16.053 -3.521 29.298 1.00 89.19 129 SER A C 1
ATOM 995 O O . SER A 1 129 ? -15.931 -4.598 29.882 1.00 89.19 129 SER A O 1
ATOM 997 N N . THR A 1 130 ? -17.130 -3.227 28.567 1.00 91.94 130 THR A N 1
ATOM 998 C CA . THR A 1 130 ? -18.228 -4.182 28.359 1.00 91.94 130 THR A CA 1
ATOM 999 C C . THR A 1 130 ? -17.755 -5.394 27.555 1.00 91.94 130 THR A C 1
ATOM 1001 O O . THR A 1 130 ? -16.827 -5.288 26.750 1.00 91.94 130 THR A O 1
ATOM 1004 N N . SER A 1 131 ? -18.429 -6.540 27.700 1.00 90.88 131 SER A N 1
ATOM 1005 C CA . SER A 1 131 ? -18.097 -7.748 26.930 1.00 90.88 131 SER A CA 1
ATOM 1006 C C . SER A 1 131 ? -18.122 -7.505 25.416 1.00 90.88 131 SER A C 1
ATOM 1008 O O . SER A 1 131 ? -17.252 -7.996 24.708 1.00 90.88 131 SER A O 1
ATOM 1010 N N . ALA A 1 132 ? -19.063 -6.689 24.926 1.00 90.38 132 ALA A N 1
ATOM 1011 C CA . ALA A 1 132 ? -19.153 -6.342 23.508 1.00 90.38 132 ALA A CA 1
ATOM 1012 C C . ALA A 1 132 ? -17.919 -5.564 23.017 1.00 90.38 132 ALA A C 1
ATOM 1014 O O . ALA A 1 132 ? -17.371 -5.883 21.964 1.00 90.38 132 ALA A O 1
ATOM 1015 N N . VAL A 1 133 ? -17.448 -4.583 23.798 1.00 92.38 133 VAL A N 1
ATOM 1016 C CA . VAL A 1 133 ? -16.243 -3.803 23.466 1.00 92.38 133 VAL A CA 1
ATOM 1017 C C . VAL A 1 133 ? -14.998 -4.686 23.490 1.00 92.38 133 VAL A C 1
ATOM 1019 O O . VAL A 1 133 ? -14.168 -4.575 22.595 1.00 92.38 133 VAL A O 1
ATOM 1022 N N . LYS A 1 134 ? -14.888 -5.611 24.450 1.00 93.62 134 LYS A N 1
ATOM 1023 C CA . LYS A 1 134 ? -13.775 -6.571 24.496 1.00 93.62 134 LYS A CA 1
ATOM 1024 C C . LYS A 1 134 ? -13.730 -7.475 23.268 1.00 93.62 134 LYS A C 1
ATOM 1026 O O . LYS A 1 134 ? -12.665 -7.665 22.691 1.00 93.62 134 LYS A O 1
ATOM 1031 N N . THR A 1 135 ? -14.876 -8.002 22.836 1.00 93.31 135 THR A N 1
ATOM 1032 C CA . THR A 1 135 ? -14.960 -8.831 21.623 1.00 93.31 135 THR A CA 1
ATOM 1033 C C . THR A 1 135 ? -14.586 -8.038 20.368 1.00 93.31 135 THR A C 1
ATOM 1035 O O . THR A 1 135 ? -13.843 -8.541 19.523 1.00 93.31 135 THR A O 1
ATOM 1038 N N . ALA A 1 136 ? -15.056 -6.794 20.253 1.00 93.69 136 ALA A N 1
ATOM 1039 C CA . ALA A 1 136 ? -14.705 -5.905 19.146 1.00 93.69 136 ALA A CA 1
ATOM 1040 C C . ALA A 1 136 ? -13.202 -5.565 19.135 1.00 93.69 136 ALA A C 1
ATOM 1042 O O . ALA A 1 136 ? -12.558 -5.624 18.087 1.00 93.69 136 ALA A O 1
ATOM 1043 N N . ALA A 1 137 ? -12.626 -5.296 20.309 1.00 95.12 137 ALA A N 1
ATOM 1044 C CA . ALA A 1 137 ? -11.201 -5.051 20.490 1.00 95.12 137 ALA A CA 1
ATOM 1045 C C . ALA A 1 137 ? -10.344 -6.259 20.085 1.00 95.12 137 ALA A C 1
ATOM 1047 O O . ALA A 1 137 ? -9.438 -6.107 19.272 1.00 95.12 137 ALA A O 1
ATOM 1048 N N . ALA A 1 138 ? -10.676 -7.462 20.562 1.00 95.25 138 ALA A N 1
ATOM 1049 C CA . ALA A 1 138 ? -9.978 -8.691 20.176 1.00 95.25 138 ALA A CA 1
ATOM 1050 C C . ALA A 1 138 ? -10.060 -8.958 18.661 1.00 95.25 138 ALA A C 1
ATOM 1052 O O . ALA A 1 138 ? -9.067 -9.325 18.038 1.00 95.25 138 ALA A O 1
ATOM 1053 N N . SER A 1 139 ? -11.223 -8.705 18.051 1.00 95.31 139 SER A N 1
ATOM 1054 C CA . SER A 1 139 ? -11.394 -8.823 16.596 1.00 95.31 139 SER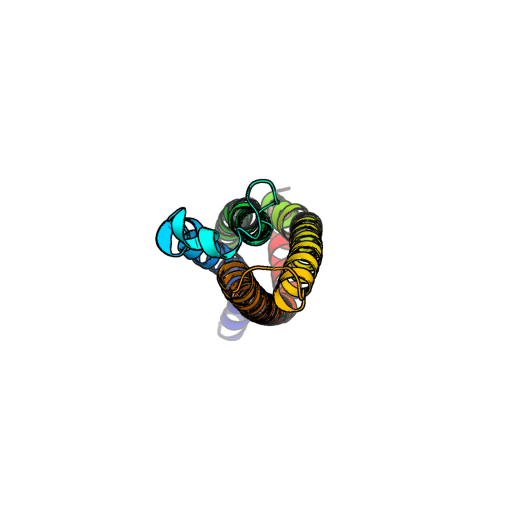 A CA 1
ATOM 1055 C C . SER A 1 139 ? -10.551 -7.791 15.841 1.00 95.31 139 SER A C 1
ATOM 1057 O O . SER A 1 139 ? -9.975 -8.102 14.808 1.00 95.31 139 SER A O 1
ATOM 1059 N N . THR A 1 140 ? -10.449 -6.567 16.366 1.00 96.25 140 THR A N 1
ATOM 1060 C CA . THR A 1 140 ? -9.619 -5.505 15.780 1.00 96.25 140 THR A CA 1
ATOM 1061 C C . THR A 1 140 ? -8.132 -5.851 15.836 1.00 96.25 140 THR A C 1
ATOM 1063 O O . THR A 1 140 ? -7.438 -5.639 14.847 1.00 96.25 140 THR A O 1
ATOM 1066 N N . LEU A 1 141 ? -7.654 -6.416 16.951 1.00 96.88 141 LEU A N 1
ATOM 1067 C CA . LEU A 1 141 ? -6.270 -6.889 17.086 1.00 96.88 141 LEU A CA 1
ATOM 1068 C C . LEU A 1 141 ? -5.947 -7.967 16.047 1.00 96.88 141 LEU A C 1
ATOM 1070 O O . LEU A 1 141 ? -4.985 -7.815 15.306 1.00 96.88 141 LEU A O 1
ATOM 1074 N N . SER A 1 142 ? -6.814 -8.978 15.912 1.00 96.06 142 SER A N 1
ATOM 1075 C CA . SER A 1 142 ? -6.651 -10.032 14.900 1.00 96.06 142 SER A CA 1
ATOM 1076 C C . SER A 1 142 ? -6.550 -9.465 13.482 1.00 96.06 142 SER A C 1
ATOM 1078 O O . SER A 1 142 ? -5.727 -9.918 12.699 1.00 96.06 142 SER A O 1
ATOM 1080 N N . VAL A 1 143 ? -7.360 -8.454 13.148 1.00 94.75 143 VAL A N 1
ATOM 1081 C CA . VAL A 1 143 ? -7.307 -7.818 11.823 1.00 94.75 143 VAL A CA 1
ATOM 1082 C C . VAL A 1 143 ? -6.012 -7.035 11.629 1.00 94.75 143 VAL A C 1
ATOM 1084 O O . VAL A 1 143 ? -5.473 -7.038 10.526 1.00 94.75 143 VAL A O 1
ATOM 1087 N N . PHE A 1 144 ? -5.500 -6.363 12.665 1.00 96.00 144 PHE A N 1
ATOM 1088 C CA . PHE A 1 144 ? -4.199 -5.701 12.570 1.00 96.00 144 PHE A CA 1
ATOM 1089 C C . PHE A 1 144 ? -3.054 -6.695 12.377 1.00 96.00 144 PHE A C 1
ATOM 1091 O O . PHE A 1 144 ? -2.155 -6.395 11.590 1.00 96.00 144 PHE A O 1
ATOM 1098 N N . ASP A 1 145 ? -3.088 -7.841 13.057 1.00 95.12 145 ASP A N 1
ATOM 1099 C CA . ASP A 1 145 ? -2.080 -8.895 12.910 1.00 95.12 145 ASP A CA 1
ATOM 1100 C C . ASP A 1 145 ? -2.092 -9.477 11.494 1.00 95.12 145 ASP A C 1
ATOM 1102 O O . ASP A 1 145 ? -1.050 -9.499 10.835 1.00 95.12 145 ASP A O 1
ATOM 1106 N N . ASP A 1 146 ? -3.273 -9.861 11.001 1.00 93.62 146 ASP A N 1
ATOM 1107 C CA . ASP A 1 146 ? -3.450 -10.402 9.650 1.00 93.62 146 ASP A CA 1
ATOM 1108 C C . ASP A 1 146 ? -2.988 -9.395 8.586 1.00 93.62 146 ASP A C 1
ATOM 1110 O O . ASP A 1 146 ? -2.182 -9.718 7.713 1.00 93.62 146 ASP A O 1
ATOM 1114 N N . ASP A 1 147 ? -3.437 -8.141 8.692 1.00 92.44 147 ASP A N 1
ATOM 1115 C CA . ASP A 1 147 ? -3.065 -7.094 7.743 1.00 92.44 147 ASP A CA 1
ATOM 1116 C C . ASP A 1 147 ? -1.562 -6.785 7.771 1.00 92.44 147 ASP A C 1
ATOM 1118 O O . ASP A 1 147 ? -0.962 -6.540 6.725 1.00 92.44 147 ASP A O 1
ATOM 1122 N N . SER A 1 148 ? -0.947 -6.757 8.956 1.00 90.94 148 SER A N 1
ATOM 1123 C CA . SER A 1 148 ? 0.487 -6.471 9.086 1.00 90.94 148 SER A CA 1
ATOM 1124 C C . SER A 1 148 ? 1.330 -7.617 8.535 1.00 90.94 148 SER A C 1
ATOM 1126 O O . SER A 1 148 ? 2.358 -7.370 7.906 1.00 90.94 148 SER A O 1
ATOM 1128 N N . PHE A 1 149 ? 0.888 -8.861 8.729 1.00 92.94 149 PHE A N 1
ATOM 1129 C CA . PHE A 1 149 ? 1.533 -10.028 8.142 1.00 92.94 149 PHE A CA 1
ATOM 1130 C C . PHE A 1 149 ? 1.460 -10.008 6.610 1.00 92.94 149 PHE A C 1
ATOM 1132 O O . PHE A 1 149 ? 2.495 -10.145 5.952 1.00 92.94 149 PHE A O 1
ATOM 1139 N N . ASP A 1 150 ? 0.269 -9.786 6.046 1.00 90.88 150 ASP A N 1
ATOM 1140 C CA . ASP A 1 150 ? 0.063 -9.724 4.595 1.00 90.88 150 ASP A CA 1
ATOM 1141 C C . ASP A 1 150 ? 0.894 -8.603 3.949 1.00 90.88 150 ASP A C 1
ATOM 1143 O O . ASP A 1 150 ? 1.536 -8.821 2.916 1.00 90.88 150 ASP A O 1
ATOM 1147 N N . ASP A 1 151 ? 0.933 -7.422 4.577 1.00 90.38 151 ASP A N 1
ATOM 1148 C CA . ASP A 1 151 ? 1.700 -6.275 4.081 1.00 90.38 151 ASP A CA 1
ATOM 1149 C C . ASP A 1 151 ? 3.212 -6.567 4.079 1.00 90.38 151 ASP A C 1
ATOM 1151 O O . ASP A 1 151 ? 3.867 -6.384 3.053 1.00 90.38 151 ASP A O 1
ATOM 1155 N N . ILE A 1 152 ? 3.768 -7.103 5.176 1.00 90.38 152 ILE A N 1
ATOM 1156 C CA . ILE A 1 152 ? 5.198 -7.462 5.257 1.00 90.38 152 ILE A CA 1
ATOM 1157 C C . ILE A 1 152 ? 5.551 -8.543 4.230 1.00 90.38 152 ILE A C 1
ATOM 1159 O O . ILE A 1 152 ? 6.598 -8.467 3.579 1.00 90.38 152 ILE A O 1
ATOM 1163 N N . ALA A 1 153 ? 4.693 -9.553 4.067 1.00 91.88 153 ALA A N 1
ATOM 1164 C CA . ALA A 1 153 ? 4.915 -10.622 3.101 1.00 91.88 153 ALA A CA 1
ATOM 1165 C C . ALA A 1 153 ? 4.945 -10.082 1.661 1.00 91.88 153 ALA A C 1
ATOM 1167 O O . ALA A 1 153 ? 5.837 -10.439 0.882 1.00 91.88 153 ALA A O 1
ATOM 1168 N N . MET A 1 154 ? 4.010 -9.191 1.313 1.00 90.62 154 MET A N 1
ATOM 1169 C CA . MET A 1 154 ? 3.985 -8.533 0.008 1.00 90.62 154 MET A CA 1
ATOM 1170 C C . MET A 1 154 ? 5.198 -7.625 -0.208 1.00 90.62 154 MET A C 1
ATOM 1172 O O . MET A 1 154 ? 5.852 -7.737 -1.246 1.00 90.62 154 MET A O 1
ATOM 1176 N N . GLU A 1 155 ? 5.533 -6.770 0.759 1.00 88.62 155 GLU A N 1
ATOM 1177 C CA . GLU A 1 155 ? 6.687 -5.868 0.675 1.00 88.62 155 GLU A CA 1
ATOM 1178 C C . GLU A 1 155 ? 8.000 -6.641 0.506 1.00 88.62 155 GLU A C 1
ATOM 1180 O O . GLU A 1 155 ? 8.824 -6.276 -0.335 1.00 88.62 155 GLU A O 1
ATOM 1185 N N . ALA A 1 156 ? 8.179 -7.750 1.229 1.00 90.62 156 ALA A N 1
ATOM 1186 C CA . ALA A 1 156 ? 9.352 -8.608 1.089 1.00 90.62 156 ALA A CA 1
ATOM 1187 C C . ALA A 1 156 ? 9.427 -9.254 -0.303 1.00 90.62 156 ALA A C 1
ATOM 1189 O O . ALA A 1 156 ? 10.474 -9.202 -0.954 1.00 90.62 156 ALA A O 1
ATOM 1190 N N . ALA A 1 157 ? 8.321 -9.826 -0.794 1.00 91.62 157 ALA A N 1
ATOM 1191 C CA . ALA A 1 157 ? 8.270 -10.438 -2.122 1.00 91.62 157 ALA A CA 1
ATOM 1192 C C . ALA A 1 157 ? 8.566 -9.415 -3.233 1.00 91.62 157 ALA A C 1
ATOM 1194 O O . ALA A 1 157 ? 9.350 -9.686 -4.148 1.00 91.62 157 ALA A O 1
ATOM 1195 N N . MET A 1 158 ? 7.987 -8.217 -3.124 1.00 91.69 158 MET A N 1
ATOM 1196 C CA . MET A 1 158 ? 8.243 -7.104 -4.037 1.00 91.69 158 MET A CA 1
ATOM 1197 C C . MET A 1 158 ? 9.693 -6.637 -3.961 1.00 91.69 158 MET A C 1
ATOM 1199 O O . MET A 1 158 ? 10.330 -6.481 -4.999 1.00 91.69 158 MET A O 1
ATOM 1203 N N . GLY A 1 159 ? 10.230 -6.447 -2.755 1.00 91.75 159 GLY A N 1
ATOM 1204 C CA . GLY A 1 159 ? 11.604 -6.005 -2.538 1.00 91.75 159 GLY A CA 1
ATOM 1205 C C . GLY A 1 159 ? 12.617 -6.956 -3.167 1.00 91.75 159 GLY A C 1
ATOM 1206 O O . GLY A 1 159 ? 13.530 -6.508 -3.857 1.00 91.75 159 GLY A O 1
ATOM 1207 N N . VAL A 1 160 ? 12.412 -8.266 -3.016 1.00 93.81 160 VAL A N 1
ATOM 1208 C CA . VAL A 1 160 ? 13.249 -9.292 -3.653 1.00 93.81 160 VAL A CA 1
ATOM 1209 C C . VAL A 1 160 ? 13.161 -9.214 -5.180 1.00 93.81 160 VAL A C 1
ATOM 1211 O O . VAL A 1 160 ? 14.195 -9.189 -5.849 1.00 93.81 160 VAL A O 1
ATOM 1214 N N . LEU A 1 161 ? 11.949 -9.139 -5.742 1.00 93.06 161 LEU A N 1
ATOM 1215 C CA . LEU A 1 161 ? 11.762 -9.064 -7.193 1.00 93.06 161 LEU A CA 1
ATOM 1216 C C . LEU A 1 161 ? 12.397 -7.793 -7.780 1.00 93.06 161 LEU A C 1
ATOM 1218 O O . LEU A 1 161 ? 13.133 -7.867 -8.763 1.00 93.06 161 LEU A O 1
ATOM 1222 N N . LEU A 1 162 ? 12.168 -6.636 -7.158 1.00 93.94 162 LEU A N 1
ATOM 1223 C CA . LEU A 1 162 ? 12.767 -5.373 -7.587 1.00 93.94 162 LEU A CA 1
ATOM 1224 C C . LEU A 1 162 ? 14.292 -5.412 -7.461 1.00 93.94 162 LEU A C 1
ATOM 1226 O O . LEU A 1 162 ? 14.973 -5.013 -8.400 1.00 93.94 162 LEU A O 1
ATOM 1230 N N . ALA A 1 163 ? 14.840 -5.941 -6.362 1.00 93.75 163 ALA A N 1
ATOM 1231 C CA . ALA A 1 163 ? 16.285 -6.013 -6.146 1.00 93.75 163 ALA A CA 1
ATOM 1232 C C . ALA A 1 163 ? 16.999 -6.854 -7.215 1.00 93.75 163 ALA A C 1
ATOM 1234 O O . ALA A 1 163 ? 18.043 -6.440 -7.719 1.00 93.75 163 ALA A O 1
ATOM 1235 N N . PHE A 1 164 ? 16.425 -7.994 -7.618 1.00 92.62 164 PHE A N 1
ATOM 1236 C CA . PHE A 1 164 ? 17.002 -8.825 -8.681 1.00 92.62 164 PHE A CA 1
ATOM 1237 C C . PHE A 1 164 ? 16.991 -8.156 -10.059 1.00 92.62 164 PHE A C 1
ATOM 1239 O O . PHE A 1 164 ? 17.840 -8.469 -10.895 1.00 92.62 164 PHE A O 1
ATOM 1246 N N . HIS A 1 165 ? 16.051 -7.243 -10.301 1.00 93.44 165 HIS A N 1
ATOM 1247 C CA . HIS A 1 165 ? 15.873 -6.594 -11.598 1.00 93.44 165 HIS A CA 1
ATOM 1248 C C . HIS A 1 165 ? 16.368 -5.147 -11.649 1.00 93.44 165 HIS A C 1
ATOM 1250 O O . HIS A 1 165 ? 16.423 -4.584 -12.743 1.00 93.44 165 HIS A O 1
ATOM 1256 N N . PHE A 1 166 ? 16.757 -4.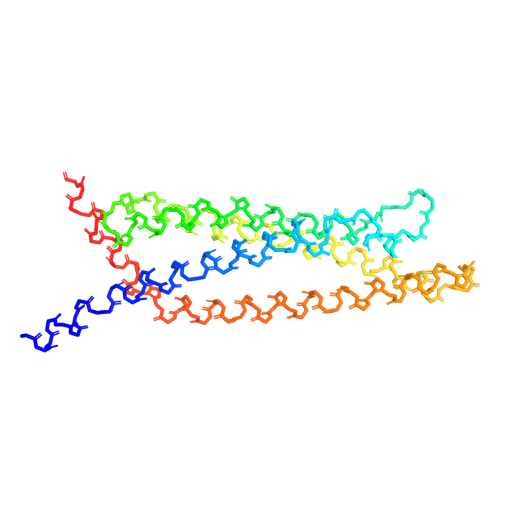566 -10.510 1.00 92.94 166 PHE A N 1
ATOM 1257 C CA . PHE A 1 166 ? 17.028 -3.136 -10.370 1.00 92.94 166 PHE A CA 1
ATOM 1258 C C . PHE A 1 166 ? 18.126 -2.640 -11.303 1.00 92.94 166 PHE A C 1
ATOM 1260 O O . PHE A 1 166 ? 17.893 -1.686 -12.033 1.00 92.94 166 PHE A O 1
ATOM 1267 N N . ASP A 1 167 ? 19.291 -3.291 -11.321 1.00 91.25 167 ASP A N 1
ATOM 1268 C CA . ASP A 1 167 ? 20.428 -2.843 -12.137 1.00 91.25 167 ASP A CA 1
ATOM 1269 C C . ASP A 1 167 ? 20.059 -2.798 -13.627 1.00 91.25 167 ASP A C 1
ATOM 1271 O O . ASP A 1 167 ? 20.181 -1.774 -14.293 1.00 91.25 167 ASP A O 1
ATOM 1275 N N . THR A 1 168 ? 19.482 -3.886 -14.137 1.00 91.25 168 THR A N 1
ATOM 1276 C CA . THR A 1 168 ? 19.053 -3.961 -15.538 1.00 91.25 168 THR A CA 1
ATOM 1277 C C . THR A 1 168 ? 17.908 -2.991 -15.851 1.00 91.25 168 THR A C 1
ATOM 1279 O O . THR A 1 168 ? 17.881 -2.411 -16.934 1.00 91.25 168 THR A O 1
ATOM 1282 N N . TRP A 1 169 ? 16.965 -2.794 -14.925 1.00 93.56 169 TRP A N 1
ATOM 1283 C CA . TRP A 1 169 ? 15.898 -1.803 -15.078 1.00 93.56 169 TRP A CA 1
ATOM 1284 C C . TRP A 1 169 ? 16.464 -0.380 -15.128 1.00 93.56 169 TRP A C 1
ATOM 1286 O O . TRP A 1 169 ? 16.088 0.404 -15.999 1.00 93.56 169 TRP A O 1
ATOM 1296 N N . TYR A 1 170 ? 17.397 -0.058 -14.235 1.00 92.69 170 TYR A N 1
ATOM 1297 C CA . TYR A 1 170 ? 18.016 1.257 -14.145 1.00 92.69 170 TYR A CA 1
ATOM 1298 C C . TYR A 1 170 ? 18.748 1.600 -15.441 1.00 92.69 170 TYR A C 1
ATOM 1300 O O .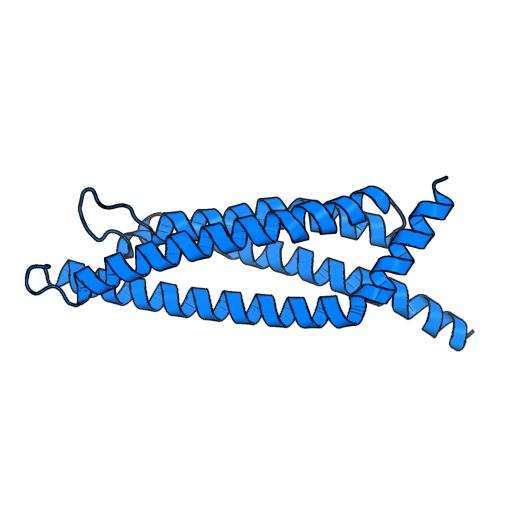 TYR A 1 170 ? 18.480 2.646 -16.029 1.00 92.69 170 TYR A O 1
ATOM 1308 N N . TRP A 1 171 ? 19.597 0.694 -15.936 1.00 89.06 171 TRP A N 1
ATOM 1309 C CA . TRP A 1 171 ? 20.320 0.915 -17.189 1.00 89.06 171 TRP A CA 1
ATOM 1310 C C . TRP A 1 171 ? 19.393 1.011 -18.397 1.00 89.06 171 TRP A C 1
ATOM 1312 O O . TRP A 1 171 ? 19.591 1.892 -19.223 1.00 89.06 171 TRP A O 1
ATOM 1322 N N . ALA A 1 172 ? 18.330 0.205 -18.468 1.00 87.69 172 ALA A N 1
ATOM 1323 C CA . ALA A 1 172 ? 17.357 0.303 -19.557 1.00 87.69 172 ALA A CA 1
ATOM 1324 C C . ALA A 1 172 ? 16.651 1.673 -19.598 1.00 87.69 172 ALA A C 1
ATOM 1326 O O . ALA A 1 172 ? 16.417 2.225 -20.672 1.00 87.69 172 ALA A O 1
ATOM 1327 N N . ASN A 1 173 ? 16.320 2.243 -18.434 1.00 87.44 173 ASN A N 1
ATOM 1328 C CA . ASN A 1 173 ? 15.736 3.584 -18.370 1.00 87.44 173 ASN A CA 1
ATOM 1329 C C . ASN A 1 173 ? 16.790 4.668 -18.648 1.00 87.44 173 ASN A C 1
ATOM 1331 O O . ASN A 1 173 ? 16.491 5.639 -19.339 1.00 87.44 173 ASN A O 1
ATOM 1335 N N . PHE A 1 174 ? 18.021 4.488 -18.164 1.00 85.44 174 PHE A N 1
ATOM 1336 C CA . PHE A 1 174 ? 19.125 5.417 -18.394 1.00 85.44 174 PHE A CA 1
ATOM 1337 C C . PHE A 1 174 ? 19.527 5.499 -19.873 1.00 85.44 174 PHE A C 1
ATOM 1339 O O . PHE A 1 174 ? 19.696 6.591 -20.402 1.00 85.44 174 PHE A O 1
ATOM 1346 N N . GLU A 1 175 ? 19.625 4.369 -20.570 1.00 83.38 175 GLU A N 1
ATOM 1347 C CA . GLU A 1 175 ? 19.870 4.345 -22.015 1.00 83.38 175 GLU A CA 1
ATOM 1348 C C . GLU A 1 175 ? 18.744 5.058 -22.774 1.00 83.38 175 GLU A C 1
ATOM 1350 O O . GLU A 1 175 ? 19.017 5.877 -23.652 1.00 83.38 175 GLU A O 1
ATOM 1355 N N . GLY A 1 176 ? 17.486 4.842 -22.376 1.00 77.38 176 GLY A N 1
ATOM 1356 C CA . GLY A 1 176 ? 16.344 5.573 -22.928 1.00 77.38 176 GLY A CA 1
ATOM 1357 C C . GLY A 1 176 ? 16.453 7.093 -22.762 1.00 77.38 176 GLY A C 1
ATOM 1358 O O . GLY A 1 176 ? 16.140 7.825 -23.693 1.00 77.38 176 GLY A O 1
ATOM 1359 N N . LEU A 1 177 ? 16.977 7.578 -21.629 1.00 74.62 177 LEU A N 1
ATOM 1360 C CA . LEU A 1 177 ? 17.229 9.012 -21.418 1.00 74.62 177 LEU A CA 1
ATOM 1361 C C . LEU A 1 177 ? 18.246 9.595 -22.399 1.00 74.62 177 LEU A C 1
ATOM 1363 O O . LEU A 1 177 ? 18.133 10.759 -22.769 1.00 74.62 177 LEU A O 1
ATOM 1367 N N . THR A 1 178 ? 19.257 8.814 -22.786 1.00 67.94 178 THR A N 1
ATOM 1368 C CA . THR A 1 178 ? 20.317 9.283 -23.692 1.00 67.94 178 THR A CA 1
ATOM 1369 C C . THR A 1 178 ? 19.887 9.342 -25.156 1.00 67.94 178 THR A C 1
ATOM 1371 O O . THR A 1 178 ? 20.541 10.015 -25.943 1.00 67.94 178 THR A O 1
ATOM 1374 N N . ILE A 1 179 ? 18.802 8.653 -25.521 1.00 60.41 179 ILE A N 1
ATOM 1375 C CA . ILE A 1 179 ? 18.225 8.677 -26.874 1.00 60.41 179 ILE A CA 1
ATOM 1376 C C . ILE A 1 179 ? 17.271 9.874 -27.046 1.00 60.41 179 ILE A C 1
ATOM 1378 O O . ILE A 1 179 ? 17.125 10.379 -28.155 1.00 60.41 179 ILE A O 1
ATOM 1382 N N . ASP A 1 180 ? 16.654 10.338 -25.955 1.00 53.00 180 ASP A N 1
ATOM 1383 C CA . ASP A 1 180 ? 15.720 11.474 -25.930 1.00 53.00 180 ASP A CA 1
ATOM 1384 C C . ASP A 1 180 ? 16.419 12.861 -25.845 1.00 53.00 180 ASP A C 1
ATOM 1386 O O . ASP A 1 180 ? 15.731 13.881 -25.725 1.00 53.00 180 ASP A O 1
ATOM 1390 N N . GLN A 1 181 ? 17.762 12.919 -25.893 1.00 48.94 181 GLN A N 1
ATOM 1391 C CA . GLN A 1 181 ? 18.572 14.155 -25.962 1.00 48.94 181 GLN A CA 1
ATOM 1392 C C . GLN A 1 181 ? 19.073 14.440 -27.380 1.00 48.94 181 GLN A C 1
ATOM 1394 O O . GLN A 1 181 ? 19.082 15.637 -27.750 1.00 48.94 181 GLN A O 1
#

Foldseek 3Di:
DVVVVVVVCQLLVLLVLQLCLLVVLQVVLCCVCPPVPVDPVNLVLQCLDPPDDSLLVVLSCLSSVLSNVLSVVLNVCSVCVSVLHNLVVNVVSCCVRVNVVVVVSVVVSVVSLVVSLVVLVCLLPDPPHDPSSNVSSVVSNVVSVVVVVVVVVSVVVSVVSCVVSVVSNVVSSVVSVVVVD

Organism: NCBI:txid182087

Secondary structure (DSSP, 8-state):
-HHHHHHHHHHHHHHHHHHHHHHHHHHHHHHIIIIIS-SGGGGGGG--STTS--HHHHHHHHHHHHHHHHHHHHHHHHHHHHTTSSHHHHHHIIIIIIIIIHHHHHHHHHHHHHHHHHHHHHHHH-SSS-HHHHHHHHHHHHHHHHHHHHHHHHHHHHHHHHHHHHHHHHHHHHHHHHH--

Radius of gyration: 20.69 Å; chains: 1; bounding box: 43×31×67 Å

Sequence (181 aa):
QMKDLIALNKPMLSQGAFLLVALWNVIYAGAYAFRYRSKSSFYDIGKLGANETNYLKLSDQIRLYGALAIFVPVSITQLLALFGMATSLNMMAWGLLAGLGGMIWALTVNILRNIGYDAAWTKAESTTSTSAVKTAAASTLSVFDDDSFDDIAMEAAMGVLLAFHFDTWYWANFEGLTIDQ

pLDDT: mean 89.94, std 11.66, range [37.53, 97.94]